Protein AF-A0A7J2REB2-F1 (afdb_monomer)

pLDDT: mean 72.08, std 15.78, range [38.06, 91.5]

Nearest PDB structures (foldseek):
  4rul-assembly1_A  TM=6.662E-01  e=1.152E-01  Escherichia coli DH1
  1yua-assembly1_A  TM=5.351E-01  e=4.238E-01  Escherichia coli
  8wgz-assembly1_B  TM=3.210E-01  e=6.529E+00  Monkeypox virus

Structure (mmCIF, N/CA/C/O backbone):
data_AF-A0A7J2REB2-F1
#
_entry.id   AF-A0A7J2REB2-F1
#
loop_
_atom_site.group_PDB
_atom_site.id
_atom_site.type_symbol
_atom_site.label_atom_id
_atom_site.label_alt_id
_atom_site.label_comp_id
_atom_site.label_asym_id
_atom_site.label_entity_id
_atom_site.label_seq_id
_atom_site.pdbx_PDB_ins_code
_atom_site.Cartn_x
_atom_site.Cartn_y
_atom_site.Cartn_z
_atom_site.occupancy
_atom_site.B_iso_or_equiv
_atom_site.auth_seq_id
_atom_site.auth_comp_id
_atom_site.auth_asym_id
_atom_site.auth_atom_id
_atom_site.pdbx_PDB_model_num
ATOM 1 N N . MET A 1 1 ? 31.725 -14.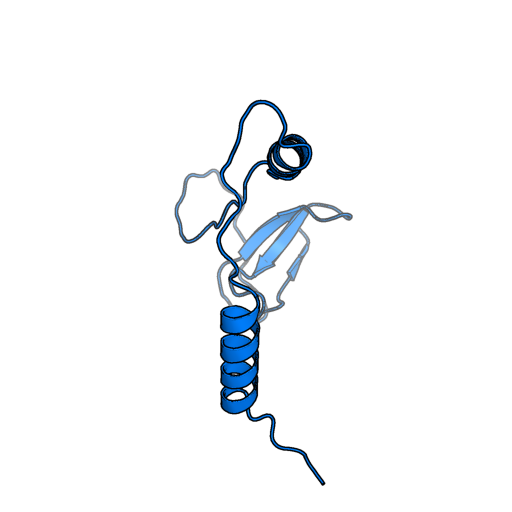232 -10.993 1.00 52.25 1 MET A N 1
ATOM 2 C CA . MET A 1 1 ? 31.022 -15.298 -10.256 1.00 52.25 1 MET A CA 1
ATOM 3 C C . MET A 1 1 ? 29.702 -14.695 -9.832 1.00 52.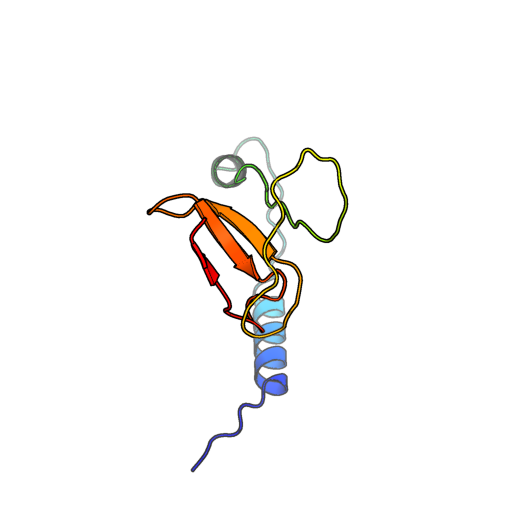25 1 MET A C 1
ATOM 5 O O . MET A 1 1 ? 29.641 -14.011 -8.822 1.00 52.25 1 MET A O 1
ATOM 9 N N . GLU A 1 2 ? 28.707 -14.793 -10.703 1.00 56.06 2 GLU A N 1
ATOM 10 C CA . GLU A 1 2 ? 27.366 -14.286 -10.426 1.00 56.06 2 GLU A CA 1
ATOM 11 C C . GLU A 1 2 ? 26.617 -15.438 -9.773 1.00 56.06 2 GLU A C 1
ATOM 13 O O . GLU A 1 2 ? 26.460 -16.493 -10.382 1.00 56.06 2 GLU A O 1
ATOM 18 N N . ILE A 1 3 ? 26.279 -15.287 -8.495 1.00 62.00 3 ILE A N 1
ATOM 19 C CA . ILE A 1 3 ? 25.482 -16.286 -7.790 1.00 62.00 3 ILE A CA 1
ATOM 20 C C . ILE A 1 3 ? 24.059 -16.121 -8.335 1.00 62.00 3 ILE A C 1
ATOM 22 O O . ILE A 1 3 ? 23.484 -15.043 -8.149 1.00 62.00 3 ILE A O 1
ATOM 26 N N . PRO A 1 4 ? 23.507 -17.115 -9.052 1.00 68.50 4 PRO A N 1
ATOM 27 C CA . PRO A 1 4 ? 22.146 -17.022 -9.548 1.00 68.50 4 PRO A CA 1
ATOM 28 C C . PRO A 1 4 ? 21.207 -16.874 -8.351 1.00 68.50 4 PRO A C 1
ATOM 30 O O . PRO A 1 4 ? 21.329 -17.589 -7.355 1.00 68.50 4 PRO A O 1
ATOM 33 N N . ARG A 1 5 ? 20.296 -15.902 -8.429 1.00 67.88 5 ARG A N 1
ATOM 34 C CA . ARG A 1 5 ? 19.228 -15.748 -7.444 1.00 67.88 5 ARG A CA 1
ATOM 35 C C . ARG A 1 5 ? 18.229 -16.876 -7.685 1.00 67.88 5 ARG A C 1
ATOM 37 O O . ARG A 1 5 ? 17.362 -16.759 -8.542 1.00 67.88 5 ARG A O 1
ATOM 44 N N . ASP A 1 6 ? 18.411 -17.976 -6.971 1.00 79.25 6 ASP A N 1
ATOM 45 C CA . ASP A 1 6 ? 17.479 -19.096 -6.982 1.00 79.25 6 ASP A CA 1
ATOM 46 C C . ASP A 1 6 ? 16.391 -18.838 -5.935 1.00 79.25 6 ASP A C 1
ATOM 48 O O . ASP A 1 6 ? 16.507 -19.208 -4.763 1.00 79.25 6 ASP A O 1
ATOM 52 N N . ASP A 1 7 ? 15.369 -18.086 -6.351 1.00 80.25 7 ASP A N 1
ATOM 53 C CA . ASP A 1 7 ? 14.248 -17.729 -5.481 1.00 80.25 7 ASP A CA 1
ATOM 54 C C . ASP A 1 7 ? 13.505 -18.994 -5.002 1.00 80.25 7 ASP A C 1
ATOM 56 O O . ASP A 1 7 ? 13.017 -19.015 -3.877 1.00 80.25 7 ASP A O 1
ATOM 60 N N . GLU A 1 8 ? 13.491 -20.082 -5.783 1.00 83.62 8 GLU A N 1
ATOM 61 C CA . GLU A 1 8 ? 12.850 -21.354 -5.411 1.00 83.62 8 GLU A CA 1
ATOM 62 C C . GLU A 1 8 ? 13.509 -22.000 -4.181 1.00 83.62 8 GLU A C 1
ATOM 64 O O . GLU A 1 8 ? 12.823 -22.304 -3.201 1.00 83.62 8 GLU A O 1
ATOM 69 N N . SER A 1 9 ? 14.840 -22.121 -4.172 1.00 84.50 9 SER A N 1
ATOM 70 C CA . SER A 1 9 ? 15.593 -22.632 -3.017 1.00 84.50 9 SER A CA 1
ATOM 71 C C . SER A 1 9 ? 15.415 -21.750 -1.782 1.00 84.50 9 SER A C 1
ATOM 73 O O . SER A 1 9 ? 15.282 -22.252 -0.664 1.00 84.50 9 SER A O 1
ATOM 75 N N . PHE A 1 10 ? 15.373 -20.428 -1.971 1.00 84.56 10 PHE A N 1
ATOM 76 C CA . PHE A 1 10 ? 15.114 -19.486 -0.885 1.00 84.56 10 PHE A CA 1
ATOM 77 C C . PHE A 1 10 ? 13.696 -19.649 -0.319 1.00 84.56 10 PHE A C 1
ATOM 79 O O . PHE A 1 10 ? 13.524 -19.702 0.899 1.00 84.56 10 PHE A O 1
ATOM 86 N N . HIS A 1 11 ? 12.687 -19.794 -1.179 1.00 81.81 11 HIS A N 1
ATOM 87 C CA . HIS A 1 11 ? 11.306 -20.033 -0.767 1.00 81.81 11 HIS A CA 1
ATOM 88 C C . HIS A 1 11 ? 11.135 -21.385 -0.060 1.00 81.81 11 HIS A C 1
ATOM 90 O O . HIS A 1 11 ? 10.436 -21.438 0.952 1.00 81.81 11 HIS A O 1
ATOM 96 N N . SER A 1 12 ? 11.817 -22.440 -0.514 1.00 84.12 12 SER A N 1
ATOM 97 C CA . SER A 1 12 ? 11.830 -23.746 0.159 1.00 84.12 12 SER A CA 1
ATOM 98 C C . SER A 1 12 ? 12.462 -23.661 1.550 1.00 84.12 12 SER A C 1
ATOM 100 O O . SER A 1 12 ? 11.905 -24.184 2.513 1.00 84.12 12 SER A O 1
ATOM 102 N N . PHE A 1 13 ? 13.592 -22.959 1.681 1.00 86.06 13 PHE A N 1
ATOM 103 C CA . PHE A 1 13 ? 14.238 -22.726 2.974 1.00 86.06 13 PHE A CA 1
ATOM 104 C C . PHE A 1 13 ? 13.320 -21.961 3.933 1.00 86.06 13 PHE A C 1
ATOM 106 O O . PHE A 1 13 ? 13.170 -22.341 5.093 1.00 86.06 13 PHE A O 1
ATOM 113 N N . LEU A 1 14 ? 12.656 -20.907 3.452 1.00 85.62 14 LEU A N 1
ATOM 114 C CA . LEU A 1 14 ? 11.702 -20.163 4.270 1.00 85.62 14 LEU A CA 1
ATOM 115 C C . LEU A 1 14 ? 10.512 -21.028 4.698 1.00 85.62 14 LEU A C 1
ATOM 117 O O . LEU A 1 14 ? 10.077 -20.916 5.840 1.00 85.62 14 LEU A O 1
ATOM 121 N N . GLN A 1 15 ? 9.999 -21.899 3.827 1.00 81.25 15 GLN A N 1
ATOM 122 C CA . GLN A 1 15 ? 8.917 -22.820 4.182 1.00 81.25 15 GLN A CA 1
ATOM 123 C C . GLN A 1 15 ? 9.339 -23.834 5.250 1.00 81.25 15 GLN A C 1
ATOM 125 O O . GLN A 1 15 ? 8.568 -24.084 6.173 1.00 81.25 15 GLN A O 1
ATOM 130 N N . GLU A 1 16 ? 10.555 -24.372 5.169 1.00 84.06 16 GLU A N 1
ATOM 131 C CA . GLU A 1 16 ? 11.103 -25.274 6.189 1.00 84.06 16 GLU A CA 1
ATOM 132 C C . GLU A 1 16 ? 11.253 -24.566 7.545 1.00 84.06 16 GLU A C 1
ATOM 134 O O . GLU A 1 16 ? 10.838 -25.085 8.582 1.00 84.06 16 GLU A O 1
ATOM 139 N N . VAL A 1 17 ? 11.772 -23.334 7.535 1.00 84.00 17 VAL A N 1
ATOM 140 C CA . VAL A 1 17 ? 11.910 -22.510 8.743 1.00 84.00 17 VAL A CA 1
ATOM 141 C C . VAL A 1 17 ? 10.545 -22.178 9.349 1.00 84.00 17 VAL A C 1
ATOM 143 O O . VAL A 1 17 ? 10.394 -22.242 10.564 1.00 84.00 17 VAL A O 1
ATOM 146 N N . VAL A 1 18 ? 9.537 -21.863 8.532 1.00 81.94 18 VAL A N 1
ATOM 147 C CA . VAL A 1 18 ? 8.167 -21.607 9.007 1.00 81.94 18 VAL A CA 1
ATOM 148 C C . VAL A 1 18 ? 7.567 -22.863 9.641 1.00 81.94 18 VAL A C 1
ATOM 150 O O . VAL A 1 18 ? 7.064 -22.786 10.756 1.00 81.94 18 VAL A O 1
ATOM 153 N N . GLN A 1 19 ? 7.719 -24.032 9.014 1.00 72.44 19 GLN A N 1
ATOM 154 C CA . GLN A 1 19 ? 7.244 -25.303 9.579 1.00 72.44 19 GLN A CA 1
ATOM 155 C C . GLN A 1 19 ? 7.916 -25.659 10.914 1.00 72.44 19 GLN A C 1
ATOM 157 O O . GLN A 1 19 ? 7.281 -26.265 11.775 1.00 72.44 19 GLN A O 1
ATOM 162 N N . LEU A 1 20 ? 9.181 -25.275 11.108 1.00 77.56 20 LEU A N 1
ATOM 163 C CA . LEU A 1 20 ? 9.883 -25.428 12.387 1.00 77.56 20 LEU A CA 1
ATOM 164 C C . LEU A 1 20 ? 9.421 -24.424 13.455 1.00 77.56 20 LEU A C 1
ATOM 166 O O . LEU A 1 20 ? 9.564 -24.699 14.647 1.00 77.56 20 LEU A O 1
ATOM 170 N N . LEU A 1 21 ? 8.901 -23.266 13.045 1.00 75.56 21 LEU A N 1
ATOM 171 C CA . LEU A 1 21 ? 8.478 -22.182 13.934 1.00 75.56 21 LEU A CA 1
ATOM 172 C C . LEU A 1 21 ? 6.975 -22.187 14.250 1.00 75.56 21 LEU A C 1
ATOM 174 O O . LEU A 1 21 ? 6.587 -21.573 15.245 1.00 75.56 21 LEU A O 1
ATOM 178 N N . ASP A 1 22 ? 6.148 -22.899 13.481 1.00 68.31 22 ASP A N 1
ATOM 179 C CA . ASP A 1 22 ? 4.725 -23.145 13.765 1.00 68.31 22 ASP A CA 1
ATOM 180 C C . ASP A 1 22 ? 4.548 -24.166 14.908 1.00 68.31 22 ASP A C 1
ATOM 182 O O . ASP A 1 22 ? 3.932 -25.227 14.785 1.00 68.31 22 ASP A O 1
ATOM 186 N N . GLY A 1 23 ? 5.112 -23.835 16.072 1.00 68.50 23 GLY A N 1
ATOM 187 C CA . GLY A 1 23 ? 4.745 -24.469 17.331 1.00 68.50 23 GLY A CA 1
ATOM 188 C C . GLY A 1 23 ? 3.258 -24.234 17.635 1.00 68.50 23 GLY A C 1
ATOM 189 O O . GLY A 1 23 ? 2.686 -23.241 17.180 1.00 68.50 23 GLY A O 1
ATOM 190 N N . PRO A 1 24 ? 2.603 -25.128 18.399 1.00 64.56 24 PRO A N 1
ATOM 191 C CA . PRO A 1 24 ? 1.183 -25.006 18.706 1.00 64.56 24 PRO A CA 1
ATOM 192 C C . PRO A 1 24 ? 0.889 -23.625 19.290 1.00 64.56 24 PRO A C 1
ATOM 194 O O . PRO A 1 24 ? 1.502 -23.219 20.280 1.00 64.56 24 PRO A O 1
ATOM 197 N N . LEU A 1 25 ? -0.044 -22.911 18.652 1.00 62.16 25 LEU A N 1
ATOM 198 C CA . LEU A 1 25 ? -0.489 -21.602 19.109 1.00 62.16 25 LEU A CA 1
ATOM 199 C C . LEU A 1 25 ? -0.912 -21.738 20.582 1.00 62.16 25 LEU A C 1
ATOM 201 O O . LEU A 1 25 ? -1.694 -22.647 20.891 1.00 62.16 25 LEU A O 1
ATOM 205 N N . PRO A 1 26 ? -0.383 -20.912 21.506 1.00 63.75 26 PRO A N 1
ATOM 206 C CA . PRO A 1 26 ? -0.738 -21.038 22.910 1.00 63.75 26 PRO A CA 1
ATOM 207 C C . PRO A 1 26 ? -2.257 -20.895 23.052 1.00 63.75 26 PRO A C 1
ATOM 209 O O . PRO A 1 26 ? -2.847 -20.045 22.374 1.00 63.75 26 PRO A O 1
ATOM 212 N N . PRO A 1 27 ? -2.907 -21.708 23.905 1.00 61.72 27 PRO A N 1
ATOM 213 C CA . PRO A 1 27 ? -4.323 -21.536 24.173 1.00 61.72 27 PRO A CA 1
ATOM 214 C C . PRO A 1 27 ? -4.537 -20.101 24.651 1.00 61.72 27 PRO A C 1
ATOM 216 O O . PRO A 1 27 ? -3.832 -19.616 25.539 1.00 61.72 27 PRO A O 1
ATOM 219 N N . SER A 1 28 ? -5.476 -19.407 24.014 1.00 59.09 28 SER A N 1
ATOM 220 C CA . SER A 1 28 ? -5.890 -18.065 24.399 1.00 59.09 28 SER A CA 1
ATOM 221 C C . SER A 1 28 ? -6.644 -18.157 25.723 1.00 59.09 28 SER A C 1
ATOM 223 O O . SER A 1 28 ? -7.870 -18.231 25.743 1.00 59.09 28 SER A O 1
ATOM 225 N N . ASP A 1 29 ? -5.890 -18.237 26.813 1.00 62.56 29 ASP A N 1
ATOM 226 C CA . ASP A 1 29 ? -6.410 -18.216 28.169 1.00 62.56 29 ASP A CA 1
ATOM 227 C C . ASP A 1 29 ? -6.676 -16.746 28.556 1.00 62.56 29 ASP A C 1
ATOM 229 O O . ASP A 1 29 ? -5.730 -15.946 28.627 1.00 62.56 29 ASP A O 1
ATOM 233 N N . PRO A 1 30 ? -7.948 -16.340 28.713 1.00 62.53 30 PRO A N 1
ATOM 234 C CA . PRO A 1 30 ? -8.318 -14.942 28.920 1.00 62.53 30 PRO A CA 1
ATOM 235 C C . PRO A 1 30 ? -7.844 -14.382 30.269 1.00 62.53 30 PRO A C 1
ATOM 237 O O . PRO A 1 30 ? -7.782 -13.162 30.414 1.00 62.53 30 PRO A O 1
ATOM 240 N N . ASP A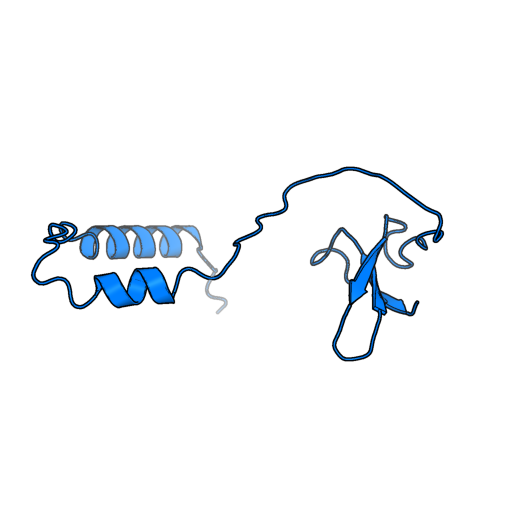 1 31 ? -7.457 -15.232 31.225 1.00 65.31 31 ASP A N 1
ATOM 241 C CA . ASP A 1 31 ? -7.092 -14.807 32.579 1.00 65.31 31 ASP A CA 1
ATOM 242 C C . ASP A 1 31 ? -5.581 -14.560 32.780 1.00 65.31 31 ASP A C 1
ATOM 244 O O . ASP A 1 31 ? -5.186 -14.006 33.807 1.00 65.31 31 ASP A O 1
ATOM 248 N N . ASN A 1 32 ? -4.704 -14.905 31.819 1.00 63.81 32 ASN A N 1
ATOM 249 C CA . ASN A 1 32 ? -3.252 -14.661 31.965 1.00 63.81 32 ASN A CA 1
ATOM 250 C C . ASN A 1 32 ? -2.484 -14.380 30.652 1.00 63.81 32 ASN A C 1
ATOM 252 O O . ASN A 1 32 ? -1.266 -14.568 30.568 1.00 63.81 32 ASN A O 1
ATOM 256 N N . CYS A 1 33 ? -3.162 -13.918 29.600 1.00 66.69 33 CYS A N 1
ATOM 257 C CA . CYS A 1 33 ? -2.506 -13.575 28.337 1.00 66.69 33 CYS A CA 1
ATOM 258 C C . CYS A 1 33 ? -1.961 -12.129 28.331 1.00 66.69 33 CYS A C 1
ATOM 260 O O . CYS A 1 33 ? -2.582 -11.214 27.790 1.00 66.69 33 CYS A O 1
ATOM 262 N N . ASN A 1 34 ? -0.747 -11.916 28.856 1.00 63.94 34 ASN A N 1
ATOM 263 C CA . ASN A 1 34 ? -0.053 -10.611 28.789 1.00 63.94 34 ASN A CA 1
ATOM 264 C C . ASN A 1 34 ? 0.210 -10.113 27.346 1.00 63.94 34 ASN A C 1
ATOM 266 O O . ASN A 1 34 ? 0.387 -8.917 27.124 1.00 63.94 34 ASN A O 1
ATOM 270 N N . TRP A 1 35 ? 0.231 -11.015 26.358 1.00 62.41 35 TRP A N 1
ATOM 271 C CA . TRP A 1 35 ? 0.435 -10.703 24.936 1.00 62.41 35 TRP A CA 1
ATOM 272 C C . TRP A 1 35 ? -0.854 -10.259 24.220 1.00 62.41 35 TRP A C 1
ATOM 274 O O . TRP A 1 35 ? -0.799 -9.549 23.218 1.00 62.41 35 TRP A O 1
ATOM 284 N N . CYS A 1 36 ? -2.035 -10.620 24.726 1.00 62.22 36 CYS A N 1
ATOM 285 C CA . CYS A 1 36 ? -3.304 -10.331 24.053 1.00 62.22 36 CYS A CA 1
ATOM 286 C C . CYS A 1 36 ? -3.603 -8.820 24.025 1.00 62.22 36 CYS A C 1
ATOM 288 O O . CYS A 1 36 ? -4.027 -8.293 22.998 1.00 62.22 36 CYS A O 1
ATOM 290 N N . ALA A 1 37 ? -3.220 -8.092 25.080 1.00 59.53 37 ALA A N 1
ATOM 291 C CA . ALA A 1 37 ? -3.271 -6.627 25.118 1.00 59.53 37 ALA A CA 1
ATOM 292 C C . ALA A 1 37 ? -2.364 -5.948 24.069 1.00 59.53 37 ALA A C 1
ATOM 294 O O . ALA A 1 37 ? -2.540 -4.768 23.764 1.00 59.53 37 ALA A O 1
ATOM 295 N N . PHE A 1 38 ? -1.374 -6.666 23.528 1.00 61.19 38 PHE A N 1
ATOM 296 C CA . PHE A 1 38 ? -0.461 -6.162 22.505 1.00 61.19 38 PHE A CA 1
ATOM 297 C C . PHE A 1 38 ? -1.022 -6.345 21.086 1.00 61.19 38 PHE A C 1
ATOM 299 O O . PHE A 1 38 ? -0.864 -5.448 20.259 1.00 61.19 38 PHE A O 1
ATOM 306 N N . ILE A 1 39 ? -1.741 -7.441 20.807 1.00 62.00 39 ILE A N 1
ATOM 307 C CA . ILE A 1 39 ? -2.447 -7.642 19.525 1.00 62.00 39 ILE A CA 1
ATOM 308 C C . ILE A 1 39 ? -3.508 -6.550 19.332 1.00 62.00 39 ILE A C 1
ATOM 310 O O . ILE A 1 39 ? -3.474 -5.842 18.330 1.00 62.00 39 ILE A O 1
ATOM 314 N N . GLU A 1 40 ? -4.352 -6.313 20.341 1.00 58.34 40 GLU A N 1
ATOM 315 C CA . GLU A 1 40 ? -5.405 -5.281 20.304 1.00 58.34 40 GLU A CA 1
ATOM 316 C C . GLU A 1 40 ? -4.840 -3.864 20.067 1.00 58.34 40 GLU A C 1
ATOM 318 O O . GLU A 1 40 ? -5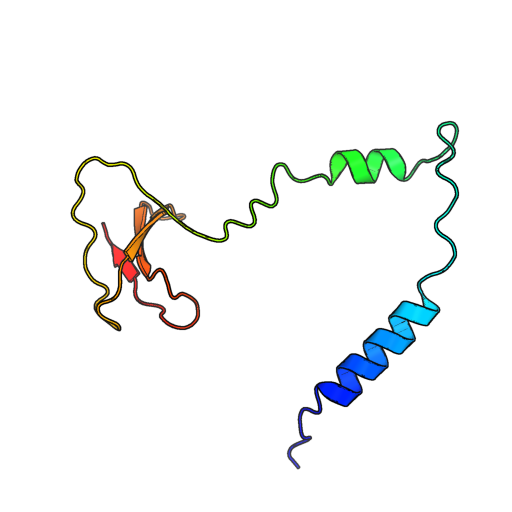.440 -3.036 19.389 1.00 58.34 40 GLU A O 1
ATOM 323 N N . LYS A 1 41 ? -3.628 -3.586 20.571 1.00 58.28 41 LYS A N 1
ATOM 324 C CA . LYS A 1 41 ? -2.928 -2.302 20.378 1.00 58.28 41 LYS A CA 1
ATOM 325 C C . LYS 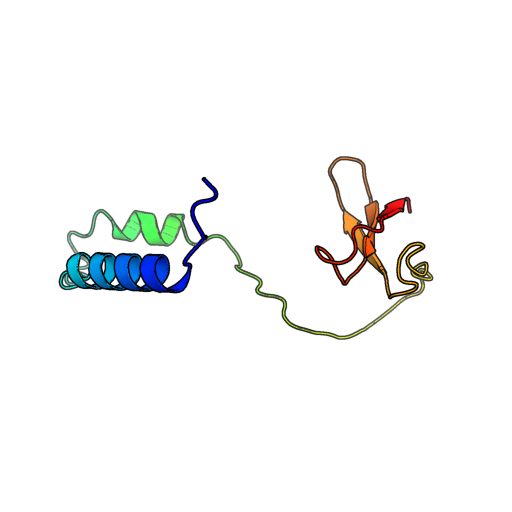A 1 41 ? -2.190 -2.183 19.045 1.00 58.28 41 LYS A C 1
ATOM 327 O O . LYS A 1 41 ? -1.823 -1.072 18.658 1.00 58.28 41 LYS A O 1
ATOM 332 N N . THR A 1 42 ? -1.919 -3.303 18.377 1.00 60.91 42 THR A N 1
ATOM 333 C CA . THR A 1 42 ? -1.216 -3.355 17.086 1.00 60.91 42 THR A CA 1
ATOM 334 C C . THR A 1 42 ? -2.147 -3.592 15.904 1.00 60.91 42 THR A C 1
ATOM 336 O O . THR A 1 42 ? -1.690 -3.490 14.760 1.00 60.91 42 THR A O 1
ATOM 339 N N . GLU A 1 43 ? -3.447 -3.789 16.153 1.00 58.97 43 GLU A N 1
ATOM 340 C CA . GLU A 1 43 ? -4.500 -3.600 15.159 1.00 58.97 43 GLU A CA 1
ATOM 341 C C . GLU A 1 43 ? -4.472 -2.146 14.673 1.00 58.97 43 GLU A C 1
ATOM 343 O O . GLU A 1 43 ? -5.129 -1.237 15.181 1.00 58.97 43 GLU A O 1
ATOM 348 N N . LYS A 1 44 ? -3.629 -1.901 13.667 1.00 53.75 44 LYS A N 1
ATOM 349 C CA . LYS A 1 44 ? -3.647 -0.672 12.885 1.00 53.75 44 LYS A CA 1
ATOM 350 C C . LYS A 1 44 ? -5.077 -0.483 12.374 1.00 53.75 44 LYS A C 1
ATOM 352 O O . LYS A 1 44 ? -5.604 -1.414 11.760 1.00 53.75 44 LYS A O 1
ATOM 357 N N . PRO A 1 45 ? -5.686 0.705 12.521 1.00 49.38 45 PRO A N 1
ATOM 358 C CA . PRO A 1 45 ? -6.932 0.990 11.835 1.00 49.38 45 PRO A CA 1
ATOM 359 C C . PRO A 1 45 ? -6.690 0.875 10.324 1.00 49.38 45 PRO A C 1
ATOM 361 O O . PRO A 1 45 ? -6.049 1.726 9.712 1.00 49.38 45 PRO A O 1
ATOM 364 N N . GLY A 1 46 ? -7.187 -0.212 9.737 1.00 47.47 46 GLY A N 1
ATOM 365 C CA . GLY A 1 46 ? -7.330 -0.399 8.300 1.00 47.47 46 GLY A CA 1
ATOM 366 C C . GLY A 1 46 ? -6.046 -0.725 7.542 1.00 47.47 46 GLY A C 1
ATOM 367 O O . GLY A 1 46 ? -5.452 0.137 6.894 1.00 47.47 46 GLY A O 1
ATOM 368 N N . ASN A 1 47 ? -5.736 -2.018 7.436 1.00 46.41 47 ASN A N 1
ATOM 369 C CA . ASN A 1 47 ? -5.255 -2.548 6.164 1.00 46.41 47 ASN A CA 1
ATOM 370 C C . ASN A 1 47 ? -6.385 -2.376 5.129 1.00 46.41 47 ASN A C 1
ATOM 372 O O . ASN A 1 47 ? -7.205 -3.264 4.913 1.00 46.41 47 ASN A O 1
ATOM 376 N N . LYS A 1 48 ? -6.465 -1.193 4.514 1.00 40.94 48 LYS A N 1
ATOM 377 C CA . LYS A 1 48 ? -7.208 -1.006 3.270 1.00 40.94 48 LYS A CA 1
ATOM 378 C C . LYS A 1 48 ? -6.351 -1.591 2.151 1.00 40.94 48 LYS A C 1
ATOM 380 O O . LYS A 1 48 ? -5.623 -0.875 1.469 1.00 40.94 48 LYS A O 1
ATOM 385 N N . THR A 1 49 ? -6.451 -2.903 1.975 1.00 42.53 49 THR A N 1
ATOM 386 C CA . THR A 1 49 ? -6.180 -3.531 0.683 1.00 42.53 49 THR A CA 1
ATOM 387 C C . THR A 1 49 ? -7.250 -2.991 -0.268 1.00 42.53 49 THR A C 1
ATOM 389 O O . THR A 1 49 ? -8.388 -3.445 -0.271 1.00 42.53 49 THR A O 1
ATOM 392 N N . GLN A 1 50 ? -6.930 -1.902 -0.968 1.00 41.72 50 GLN A N 1
ATOM 393 C CA . GLN A 1 50 ? -7.764 -1.347 -2.029 1.00 41.72 50 GLN A CA 1
ATOM 394 C C . GLN A 1 50 ? -7.350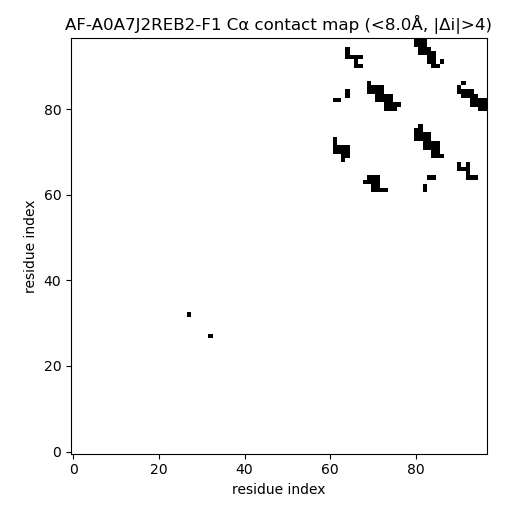 -1.993 -3.343 1.00 41.72 50 GLN A C 1
ATOM 396 O O . GLN A 1 50 ? -6.577 -1.428 -4.114 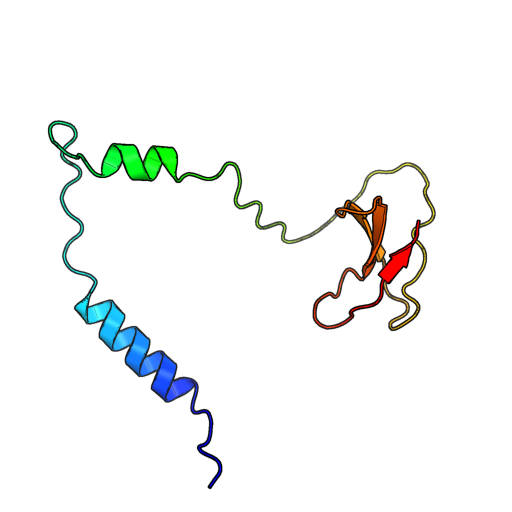1.00 41.72 50 GLN A O 1
ATOM 401 N N . ASP A 1 51 ? -7.897 -3.178 -3.582 1.00 44.81 51 ASP A N 1
ATOM 402 C CA . ASP A 1 51 ? -8.063 -3.700 -4.926 1.00 44.81 51 ASP A CA 1
ATOM 403 C C . ASP A 1 51 ? -9.382 -3.147 -5.499 1.00 44.81 51 ASP A C 1
ATOM 405 O O . ASP A 1 51 ? -10.463 -3.453 -5.010 1.00 44.81 51 ASP A O 1
ATOM 409 N N . THR A 1 52 ? -9.245 -2.331 -6.552 1.00 38.06 52 THR A N 1
ATOM 410 C CA . THR A 1 52 ? -10.217 -2.075 -7.639 1.00 38.06 52 THR A CA 1
ATOM 411 C C . THR A 1 52 ? -11.471 -1.192 -7.399 1.00 38.06 52 THR A C 1
ATOM 413 O O . THR A 1 52 ? -12.393 -1.594 -6.709 1.00 38.06 52 THR A O 1
ATOM 416 N N . LYS A 1 53 ? -11.480 -0.035 -8.119 1.00 43.22 53 LYS A N 1
ATOM 417 C CA . LYS A 1 53 ? -12.554 0.701 -8.879 1.00 43.22 53 LYS A CA 1
ATOM 418 C C . LYS A 1 53 ? -13.944 0.906 -8.212 1.00 43.22 53 LYS A C 1
ATOM 420 O O . LYS A 1 53 ? -14.457 0.010 -7.579 1.00 43.22 53 LYS A O 1
ATOM 425 N N . GLU A 1 54 ? -14.695 2.010 -8.323 1.00 45.62 54 GLU A N 1
ATOM 426 C CA . GLU A 1 54 ? -14.972 2.953 -9.420 1.00 45.62 54 GLU A CA 1
ATOM 427 C C . GLU A 1 54 ? -15.793 4.158 -8.874 1.00 45.62 54 GLU A C 1
ATOM 429 O O . GLU A 1 54 ? -16.607 3.964 -7.979 1.00 45.62 54 GLU A O 1
ATOM 434 N N . SER A 1 55 ? -15.561 5.362 -9.431 1.00 56.38 55 SER A N 1
ATOM 435 C CA . SER A 1 55 ? -16.412 6.578 -9.566 1.00 56.38 55 SER A CA 1
ATOM 436 C C . SER A 1 55 ? -17.391 6.991 -8.440 1.00 56.38 55 SER A C 1
ATOM 438 O O . SER A 1 55 ? -18.283 6.247 -8.054 1.00 56.38 55 SER A O 1
ATOM 440 N N . THR A 1 56 ? -17.377 8.243 -7.960 1.00 41.53 56 THR A N 1
ATOM 441 C CA . THR A 1 56 ? -18.207 9.317 -8.556 1.00 41.53 56 THR A CA 1
ATOM 442 C C . THR A 1 56 ? -17.672 10.726 -8.217 1.00 41.53 56 THR A C 1
ATOM 444 O O . THR A 1 56 ? -17.208 10.990 -7.113 1.00 41.53 56 THR A O 1
ATOM 447 N N . GLU A 1 57 ? -17.748 11.581 -9.236 1.00 58.09 57 GLU A N 1
ATOM 448 C CA . GLU A 1 57 ? -17.286 12.961 -9.492 1.00 58.09 57 GLU A CA 1
ATOM 449 C C . GLU A 1 57 ? -17.673 14.089 -8.486 1.00 58.09 57 GLU A C 1
ATOM 451 O O . GLU A 1 57 ? -18.527 13.849 -7.633 1.00 58.09 57 GLU A O 1
ATOM 456 N N . PRO A 1 58 ? -17.071 15.316 -8.547 1.00 49.75 58 PRO A N 1
ATOM 457 C CA . PRO A 1 58 ? -17.009 16.178 -9.743 1.00 49.75 58 PRO A CA 1
ATOM 458 C C . PRO A 1 58 ? -15.618 16.699 -10.166 1.00 49.75 58 PRO A C 1
ATOM 460 O O . PRO A 1 58 ? -14.804 17.145 -9.362 1.00 49.75 58 PRO A O 1
ATOM 463 N N . ALA A 1 59 ? -15.410 16.678 -11.485 1.00 48.53 59 ALA A N 1
ATOM 464 C CA . ALA A 1 59 ? -14.624 17.589 -12.315 1.00 48.53 59 ALA A CA 1
ATOM 465 C C . ALA A 1 59 ? -13.355 18.242 -11.720 1.00 48.53 59 ALA A C 1
ATOM 467 O O . ALA A 1 59 ? -13.282 19.457 -11.541 1.00 48.53 59 ALA A O 1
ATOM 468 N N . ILE A 1 60 ? -12.277 17.469 -11.594 1.00 55.09 60 ILE A N 1
ATOM 469 C CA . ILE A 1 60 ? -10.945 17.986 -11.936 1.00 55.09 60 ILE A CA 1
ATOM 470 C C . ILE A 1 60 ? -10.431 17.063 -13.029 1.00 55.09 60 ILE A C 1
ATOM 472 O O . ILE A 1 60 ? -10.279 15.868 -12.790 1.00 55.09 60 ILE A O 1
ATOM 476 N N . GLN A 1 61 ? -10.234 17.588 -14.240 1.00 66.38 61 GLN A N 1
ATOM 477 C CA . GLN A 1 61 ? -9.721 16.817 -15.373 1.00 66.38 61 GLN A CA 1
ATOM 478 C C . GLN A 1 61 ? -8.375 16.202 -14.973 1.00 66.38 61 GLN A C 1
ATOM 480 O O . GLN A 1 61 ? -7.357 16.896 -14.937 1.00 66.38 61 GLN A O 1
ATOM 485 N N . ALA A 1 62 ? -8.377 14.918 -14.609 1.00 73.25 62 ALA A N 1
ATOM 486 C CA . ALA A 1 62 ? -7.159 14.220 -14.244 1.00 73.25 62 ALA A CA 1
ATOM 487 C C . ALA A 1 62 ? -6.240 14.217 -15.478 1.00 73.25 62 ALA A C 1
ATOM 489 O O . ALA A 1 62 ? -6.649 13.735 -16.538 1.00 73.25 62 ALA A O 1
ATOM 490 N N . PRO A 1 63 ? -5.026 14.784 -15.389 1.00 82.06 63 PRO A N 1
ATOM 491 C CA . PRO A 1 63 ? -4.129 14.846 -16.528 1.00 82.06 63 PRO A CA 1
ATOM 492 C C . PRO A 1 63 ? -3.674 13.438 -16.912 1.00 82.06 63 PRO A C 1
ATOM 494 O O . PRO A 1 63 ? -3.445 12.589 -16.051 1.00 82.06 63 PRO A O 1
ATOM 497 N N . SER A 1 64 ? -3.483 13.198 -18.207 1.00 87.44 64 SER A N 1
ATOM 498 C CA . SER A 1 64 ? -2.843 11.969 -18.673 1.00 87.44 64 SER A CA 1
ATOM 499 C C . SER A 1 64 ? -1.384 11.922 -18.223 1.00 87.44 64 SER A C 1
ATOM 501 O O . SER A 1 64 ? -0.676 12.935 -18.232 1.00 87.44 64 SER A O 1
ATOM 503 N N . CYS A 1 65 ? -0.915 10.730 -17.858 1.00 89.19 65 CYS A N 1
ATOM 504 C CA . CYS A 1 65 ? 0.473 10.527 -17.463 1.00 89.19 65 CYS A CA 1
ATOM 505 C C . CYS A 1 65 ? 1.429 10.841 -18.632 1.00 89.19 65 CYS A C 1
ATOM 507 O O . CYS A 1 65 ? 1.269 10.257 -19.704 1.00 89.19 65 CYS A O 1
ATOM 509 N N . PRO A 1 66 ? 2.472 11.672 -18.448 1.00 86.62 66 PRO A N 1
ATOM 510 C CA . PRO A 1 66 ? 3.412 12.002 -19.523 1.00 86.62 66 PRO A CA 1
ATOM 511 C C . PRO A 1 66 ? 4.300 10.823 -19.953 1.00 86.62 66 PRO A C 1
ATOM 513 O O . PRO A 1 66 ? 4.891 10.872 -21.023 1.00 86.62 66 PRO A O 1
ATOM 516 N N . GLN A 1 67 ? 4.411 9.770 -19.133 1.00 87.56 67 GLN A N 1
ATOM 517 C CA . GLN A 1 67 ? 5.268 8.617 -19.433 1.00 87.56 67 GLN A CA 1
ATOM 518 C C . GLN A 1 67 ? 4.531 7.463 -20.113 1.00 87.56 67 GLN A C 1
ATOM 520 O O . GLN A 1 67 ? 5.103 6.799 -20.968 1.00 87.56 67 GLN A O 1
ATOM 525 N N . CYS A 1 68 ? 3.287 7.190 -19.717 1.00 87.75 68 CYS A N 1
A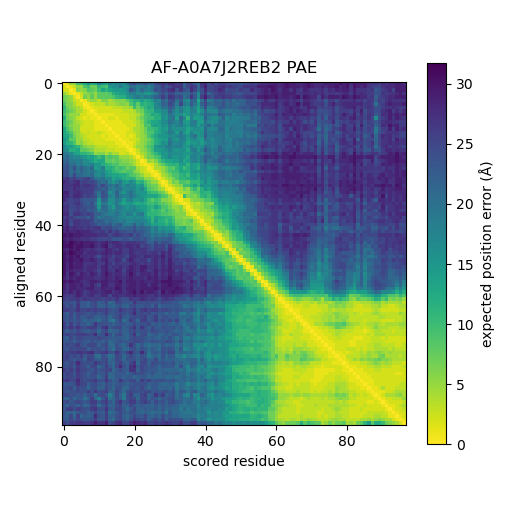TOM 526 C CA . CYS A 1 68 ? 2.549 6.021 -20.206 1.00 87.75 68 CYS A CA 1
ATOM 527 C C . CYS A 1 68 ? 1.168 6.346 -20.775 1.00 87.75 68 CYS A C 1
ATOM 529 O O . CYS A 1 68 ? 0.400 5.411 -20.991 1.00 87.75 68 CYS A O 1
ATOM 531 N N . SER A 1 69 ? 0.827 7.640 -20.893 1.00 86.44 69 SER A N 1
ATOM 532 C CA . SER A 1 69 ? -0.495 8.164 -21.285 1.00 86.44 69 SER A CA 1
ATOM 533 C C . SER A 1 69 ? -1.687 7.591 -20.503 1.00 86.44 69 SER A C 1
ATOM 535 O O . SER A 1 69 ? -2.839 7.826 -20.854 1.00 86.44 69 SER A O 1
ATOM 537 N N . GLY A 1 70 ? -1.417 6.872 -19.412 1.00 83.81 70 GLY A N 1
ATOM 538 C CA . GLY A 1 70 ? -2.415 6.237 -18.571 1.00 83.81 70 GLY A CA 1
ATOM 539 C C . GLY A 1 70 ? -3.096 7.204 -17.603 1.00 83.81 70 GLY A C 1
ATOM 540 O O . GLY A 1 70 ? -2.658 8.351 -17.446 1.00 83.81 70 GLY A O 1
ATOM 541 N N . PRO A 1 71 ? -4.143 6.723 -16.913 1.00 86.88 71 PRO A N 1
ATOM 542 C CA . PRO A 1 71 ? -4.863 7.511 -15.927 1.00 86.88 71 PRO A CA 1
ATOM 543 C C . PRO A 1 71 ? -3.956 7.870 -14.746 1.00 86.88 71 PRO A C 1
ATOM 545 O O . PRO A 1 71 ? -3.115 7.073 -14.305 1.00 86.88 71 PRO A O 1
ATOM 548 N N . MET A 1 72 ? -4.144 9.082 -14.229 1.00 90.06 72 MET A N 1
ATOM 549 C CA . MET A 1 72 ? -3.499 9.557 -13.011 1.00 90.06 72 MET A CA 1
ATOM 550 C C . MET A 1 72 ? -4.531 9.725 -11.898 1.00 90.06 72 MET A C 1
ATOM 552 O O . MET A 1 72 ? -5.693 10.029 -12.149 1.00 90.06 72 MET A O 1
ATOM 556 N N . GLN A 1 73 ? -4.083 9.548 -10.662 1.00 88.00 73 GLN A N 1
ATOM 557 C CA . GLN A 1 73 ? -4.874 9.743 -9.451 1.00 88.00 73 GLN A CA 1
ATOM 558 C C . GLN A 1 73 ? -4.234 10.819 -8.579 1.00 88.00 73 GLN A C 1
ATOM 560 O O . GLN A 1 73 ? -3.002 10.899 -8.489 1.00 88.00 73 GLN A O 1
ATOM 565 N N . LEU A 1 74 ? -5.064 11.633 -7.931 1.00 88.38 74 LEU A N 1
ATOM 566 C CA . LEU A 1 74 ? -4.597 12.663 -7.015 1.00 88.38 74 LEU A CA 1
ATOM 567 C C . LEU A 1 74 ? -4.201 12.022 -5.682 1.00 88.38 74 LEU A C 1
ATOM 569 O O . LEU A 1 74 ? -4.984 11.295 -5.074 1.00 88.38 74 LEU A O 1
ATOM 573 N N . ARG A 1 75 ? -2.973 12.277 -5.236 1.00 86.88 75 ARG A N 1
ATOM 574 C CA . ARG A 1 75 ? -2.443 11.847 -3.940 1.00 86.88 75 ARG A CA 1
ATOM 575 C C . ARG A 1 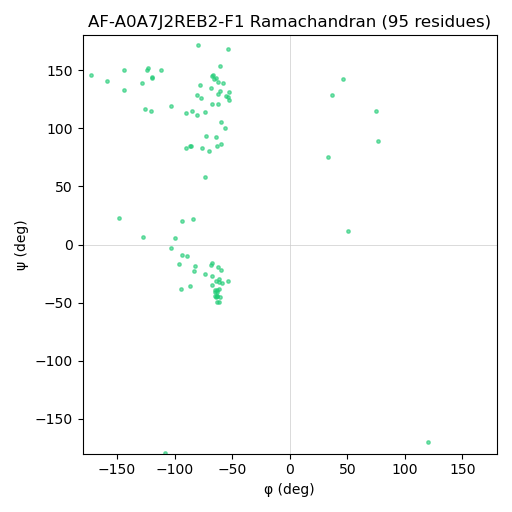75 ? -1.940 13.056 -3.170 1.00 86.88 75 ARG A C 1
ATOM 577 O O . ARG A 1 75 ? -1.444 14.009 -3.760 1.00 86.88 75 ARG A O 1
ATOM 584 N N . THR A 1 76 ? -2.009 12.988 -1.848 1.00 88.69 76 THR A N 1
ATOM 585 C CA . THR A 1 76 ? -1.485 14.038 -0.969 1.00 88.69 76 THR A CA 1
ATOM 586 C C . THR A 1 76 ? -0.166 13.577 -0.370 1.00 88.69 76 THR A C 1
ATOM 588 O O . THR A 1 76 ? -0.104 12.547 0.299 1.00 88.69 76 THR A O 1
ATOM 591 N N . GLY A 1 77 ? 0.903 14.319 -0.647 1.00 86.75 77 GLY A N 1
ATOM 592 C CA . GLY A 1 77 ? 2.227 14.103 -0.076 1.00 86.75 77 GLY A CA 1
ATOM 593 C C . GLY A 1 77 ? 2.592 15.185 0.937 1.00 86.75 77 GLY A C 1
ATOM 594 O O . GLY A 1 77 ? 1.846 16.134 1.165 1.00 86.75 77 GLY A O 1
ATOM 595 N N . LYS A 1 78 ? 3.800 15.080 1.501 1.00 89.19 78 LYS A N 1
ATOM 596 C CA . LYS A 1 78 ? 4.352 16.069 2.446 1.00 89.19 78 LYS A CA 1
ATOM 597 C C . LYS A 1 78 ? 4.345 17.505 1.899 1.00 89.19 78 LYS A C 1
ATOM 599 O O . LYS A 1 78 ? 4.231 18.449 2.669 1.00 89.19 78 LYS A O 1
ATOM 604 N N . PHE A 1 79 ? 4.499 17.655 0.586 1.00 86.69 79 PHE A N 1
ATOM 605 C CA . PHE A 1 79 ? 4.631 18.948 -0.089 1.00 86.69 79 PHE A CA 1
ATOM 606 C C . PHE A 1 79 ? 3.329 19.435 -0.743 1.00 86.69 79 PHE A C 1
ATOM 608 O O . PHE A 1 79 ? 3.347 20.454 -1.424 1.00 86.69 79 PHE A O 1
ATOM 615 N N . GLY A 1 80 ? 2.215 18.722 -0.545 1.00 89.88 80 GLY A N 1
ATOM 616 C CA . GLY A 1 80 ? 0.917 19.052 -1.131 1.00 89.88 80 GLY A CA 1
ATOM 617 C C . GLY A 1 80 ? 0.349 17.948 -2.021 1.00 89.88 80 GLY A C 1
ATOM 618 O O . GLY A 1 80 ? 0.834 16.813 -2.042 1.00 89.88 80 GLY A O 1
ATOM 619 N N . GLU A 1 81 ? -0.724 18.287 -2.728 1.00 90.38 81 GLU A N 1
ATOM 620 C CA . GLU A 1 81 ? -1.418 17.385 -3.645 1.00 90.38 81 GLU A CA 1
ATOM 621 C C . GLU A 1 81 ? -0.659 17.255 -4.975 1.00 90.38 81 GLU A C 1
ATOM 623 O O . GLU A 1 81 ? -0.196 18.240 -5.550 1.00 90.38 81 GLU A O 1
ATOM 628 N N . PHE A 1 82 ? -0.551 16.035 -5.490 1.00 91.50 82 PHE A N 1
ATOM 629 C CA . PHE A 1 82 ? 0.085 15.746 -6.769 1.00 91.50 82 PHE A CA 1
ATOM 630 C C . PHE A 1 82 ? -0.632 14.608 -7.491 1.00 91.50 82 PHE A C 1
ATOM 632 O O . PHE A 1 82 ? -1.188 13.692 -6.884 1.00 91.50 82 PHE A O 1
ATOM 639 N N . TRP A 1 83 ? -0.598 14.643 -8.814 1.00 90.88 83 TRP A N 1
ATOM 640 C CA . TRP A 1 83 ? -1.060 13.556 -9.658 1.00 90.88 83 TRP A CA 1
ATOM 641 C C . TRP A 1 83 ? 0.021 12.483 -9.742 1.00 90.88 83 TRP A C 1
ATOM 643 O O . TRP A 1 83 ? 1.173 12.755 -10.083 1.00 90.88 83 TRP A O 1
ATOM 653 N N . SER A 1 84 ? -0.362 11.241 -9.471 1.00 89.25 84 SER A N 1
ATOM 654 C CA . SER A 1 84 ? 0.492 10.056 -9.584 1.00 89.25 84 SER A CA 1
ATOM 655 C C . SER A 1 84 ? -0.092 9.077 -10.593 1.00 89.25 84 SER A C 1
ATOM 657 O O . SER A 1 84 ? -1.313 8.939 -10.687 1.00 89.25 84 SER A O 1
ATOM 659 N N . CYS A 1 85 ? 0.755 8.387 -11.356 1.00 90.94 85 CYS A N 1
ATOM 660 C CA . CYS A 1 85 ? 0.280 7.315 -12.222 1.00 90.94 85 CYS A CA 1
ATOM 661 C C . CYS A 1 85 ? -0.351 6.185 -11.391 1.00 90.94 85 CYS A C 1
ATOM 663 O O . CYS A 1 85 ? 0.165 5.802 -10.341 1.00 90.94 85 CYS A O 1
ATOM 665 N N . VAL A 1 86 ? -1.461 5.626 -11.878 1.00 88.12 86 VAL A N 1
ATOM 666 C CA . VAL A 1 86 ? -2.113 4.470 -11.238 1.00 88.12 86 VAL A CA 1
ATOM 667 C C . VAL A 1 86 ? -1.246 3.207 -11.331 1.00 88.12 86 VAL A C 1
ATOM 669 O O . VAL A 1 86 ? -1.314 2.362 -10.450 1.00 88.12 86 VAL A O 1
ATOM 672 N N . LYS A 1 87 ? -0.380 3.104 -12.348 1.00 87.38 87 LYS A N 1
ATOM 673 C CA . LYS A 1 87 ? 0.501 1.949 -12.603 1.00 87.38 87 LYS A CA 1
ATOM 674 C C . LYS A 1 87 ? 1.821 1.976 -11.814 1.00 87.38 87 LYS A C 1
ATOM 676 O O . LYS A 1 87 ? 2.805 1.405 -12.261 1.00 87.38 87 LYS A O 1
ATOM 681 N N . PHE A 1 88 ? 1.918 2.697 -10.701 1.00 84.25 88 PHE A N 1
ATOM 682 C CA . PHE A 1 88 ? 3.123 2.636 -9.862 1.00 84.25 88 PHE A CA 1
ATOM 683 C C . PHE A 1 88 ? 3.215 1.245 -9.194 1.00 84.25 88 PHE A C 1
ATOM 685 O O . PHE A 1 88 ? 2.195 0.812 -8.659 1.00 84.25 88 PHE A O 1
ATOM 692 N N . PRO A 1 89 ? 4.376 0.548 -9.165 1.00 83.25 89 PRO A N 1
ATOM 693 C CA . PRO A 1 89 ? 5.749 1.017 -9.415 1.00 83.25 89 PRO A CA 1
ATOM 694 C C . PRO A 1 89 ? 6.238 0.953 -10.872 1.00 83.25 89 PRO A C 1
ATOM 696 O O . PRO A 1 89 ? 7.290 1.530 -11.160 1.00 83.25 89 PRO A O 1
ATOM 699 N N . ASP A 1 90 ? 5.497 0.305 -11.773 1.00 86.56 90 ASP A N 1
ATOM 700 C CA . ASP A 1 90 ? 5.868 0.128 -13.187 1.00 86.56 90 ASP A CA 1
ATOM 701 C C . ASP A 1 90 ? 5.957 1.458 -13.949 1.00 86.56 90 ASP A C 1
ATOM 703 O O . ASP A 1 90 ? 6.772 1.628 -14.855 1.00 86.56 90 ASP A O 1
ATOM 707 N N . CYS A 1 91 ? 5.144 2.442 -13.557 1.00 86.81 91 CYS A N 1
ATOM 708 C CA . CYS A 1 91 ? 5.207 3.805 -14.067 1.00 86.81 91 CYS A CA 1
ATOM 709 C C . CYS A 1 91 ? 5.334 4.813 -12.921 1.00 86.81 91 CYS A C 1
ATOM 711 O O . CYS A 1 91 ? 4.424 4.983 -12.108 1.00 86.81 91 CYS A O 1
ATOM 713 N N . ARG A 1 92 ? 6.460 5.534 -12.889 1.00 88.62 92 ARG A N 1
ATOM 714 C CA . ARG A 1 92 ? 6.772 6.555 -11.872 1.00 88.62 92 ARG A CA 1
ATOM 715 C C . ARG A 1 92 ? 6.381 7.974 -12.288 1.00 88.62 92 ARG A C 1
ATOM 717 O O . ARG A 1 92 ? 6.886 8.940 -11.725 1.00 88.62 92 ARG A O 1
ATOM 724 N N . GLY A 1 93 ? 5.480 8.103 -13.259 1.00 89.38 93 GLY A N 1
ATOM 725 C CA . GLY A 1 93 ? 5.056 9.401 -13.763 1.00 89.38 93 GLY A CA 1
ATOM 726 C C . GLY A 1 93 ? 4.273 10.169 -12.704 1.00 89.38 93 GLY A C 1
ATOM 727 O O . GLY A 1 93 ? 3.224 9.710 -12.246 1.00 89.38 93 GLY A O 1
ATOM 728 N N . THR A 1 94 ? 4.765 11.349 -12.348 1.00 88.75 94 THR A N 1
ATOM 729 C CA . THR A 1 94 ? 4.107 12.291 -11.441 1.00 88.75 94 THR A CA 1
ATOM 730 C C . THR A 1 94 ? 3.927 13.638 -12.127 1.00 88.75 94 THR A C 1
ATOM 732 O O . THR A 1 94 ? 4.667 14.000 -13.043 1.00 88.75 94 THR A O 1
ATOM 735 N N . LYS A 1 95 ? 2.902 14.377 -11.713 1.00 87.06 95 LYS A N 1
ATOM 736 C CA . LYS A 1 95 ? 2.638 15.735 -12.181 1.00 87.06 95 LYS A CA 1
ATOM 737 C C . LYS A 1 95 ? 2.097 16.542 -11.013 1.00 87.06 95 LYS A C 1
ATOM 739 O O . LYS A 1 95 ? 1.218 16.072 -10.298 1.00 87.06 95 LYS A O 1
ATOM 744 N N . ASN A 1 96 ? 2.619 17.741 -10.808 1.00 84.94 96 ASN A N 1
ATOM 745 C CA . ASN A 1 96 ? 2.102 18.619 -9.764 1.00 84.94 96 ASN A CA 1
ATOM 746 C C . ASN A 1 96 ? 0.682 19.070 -10.139 1.00 84.94 96 ASN A C 1
ATOM 748 O O . ASN A 1 96 ? 0.377 19.198 -11.331 1.00 84.94 96 ASN A O 1
ATOM 752 N N . LYS A 1 97 ? -0.186 19.219 -9.134 1.00 78.19 97 LYS A N 1
ATOM 753 C CA . LYS A 1 97 ? -1.512 19.811 -9.324 1.00 78.19 97 LYS A CA 1
ATOM 754 C C . LYS A 1 97 ? -1.378 21.307 -9.586 1.00 78.19 97 LYS A C 1
ATOM 756 O O . LYS A 1 97 ? -0.488 21.927 -8.963 1.00 78.19 97 LYS A O 1
#

Sequence (97 aa):
MEIPRDDESFHSFLQEVVQLLDGPLPPSDPDNCNWCAFIEKTEKPGNKTQDTKESTEPAIQAPSCPQCSGPMQLRTGKFGEFWSCVKFPDCRGTKNK

Radius of gyration: 22.67 Å; Cα contacts (8 Å, |Δi|>4): 71; chains: 1; bounding box: 49×45×54 Å

Secondary structure (DSSP, 8-state):
------HHHHHHHHHHHHHHH-PPPPP--TTT-TTHHHHHHH--S----------------PPPPTTT---EEEEEETTEEEEEETTTTT---EEE-

Mean predicted aligned error: 17.74 Å

Solvent-accessible surface area (backbone atoms only — not comparable to full-atom values): 6537 Å² total; per-residue (Å²): 137,82,80,78,87,57,62,66,63,52,52,52,51,51,50,54,52,47,65,72,65,67,58,82,78,75,78,87,47,90,90,75,49,82,62,55,68,50,53,70,70,62,62,63,90,69,87,73,80,80,79,78,89,79,89,84,86,83,92,70,86,67,58,63,25,90,78,74,68,39,66,36,43,82,44,78,54,100,91,44,62,28,33,32,32,69,54,56,84,87,36,83,38,68,44,80,109

Foldseek 3Di:
DDDDPPVVVVVVVVVVVVVVVPDPDPPPDVPDCPCVVVVVVPPDPDPPPDDDDDDDDDDDPQAQFPPPSAGWDWDADPVGIKTAHPPPPVDGGIGRD